Protein AF-A0A5K0XP50-F1 (afdb_monomer_lite)

Radius of gyration: 25.08 Å; chains: 1; bounding box: 47×69×58 Å

Structure (mmCIF, N/CA/C/O backbone):
data_AF-A0A5K0XP50-F1
#
_entry.id   AF-A0A5K0XP50-F1
#
loop_
_atom_site.group_PDB
_atom_site.id
_atom_site.type_symbol
_atom_site.label_atom_id
_atom_site.label_alt_id
_atom_site.label_comp_id
_atom_site.label_asym_id
_atom_site.label_entity_id
_atom_site.label_seq_id
_atom_site.pdbx_PDB_ins_code
_atom_site.Cartn_x
_atom_site.Cartn_y
_atom_site.Cartn_z
_atom_site.occupancy
_atom_site.B_iso_or_equiv
_atom_site.auth_seq_id
_atom_site.auth_comp_id
_atom_site.auth_asym_id
_atom_site.auth_atom_id
_atom_site.pdbx_PDB_model_num
ATOM 1 N N . MET A 1 1 ? -19.538 52.835 23.602 1.00 43.34 1 MET A N 1
ATOM 2 C CA . MET A 1 1 ? -20.311 52.865 22.347 1.00 43.34 1 MET A CA 1
ATOM 3 C C . MET A 1 1 ? -19.388 53.426 21.296 1.00 43.34 1 MET A C 1
ATOM 5 O O . MET A 1 1 ? -19.110 54.610 21.354 1.00 43.34 1 MET A O 1
ATOM 9 N N . GLU A 1 2 ? -18.888 52.574 20.414 1.00 37.28 2 GLU A N 1
ATOM 10 C CA . GLU A 1 2 ? -18.274 52.972 19.147 1.00 37.28 2 GLU A CA 1
ATOM 11 C C . GLU A 1 2 ? -18.708 51.920 18.122 1.00 37.28 2 GLU A C 1
ATOM 13 O O . GLU A 1 2 ? -18.679 50.719 18.403 1.00 37.28 2 GLU A O 1
ATOM 18 N N . GLU A 1 3 ? -19.276 52.409 17.023 1.00 34.56 3 GLU A N 1
ATOM 19 C CA . GLU A 1 3 ? -20.072 51.676 16.041 1.00 34.56 3 GLU A CA 1
ATOM 20 C C . GLU A 1 3 ? -19.240 50.736 15.162 1.00 34.56 3 GLU A C 1
ATOM 22 O O . GLU A 1 3 ? -18.192 51.092 14.627 1.00 34.56 3 GLU A O 1
ATOM 27 N N . LEU A 1 4 ? -19.788 49.539 14.950 1.00 37.94 4 LEU A N 1
ATOM 28 C CA . LEU A 1 4 ? -19.420 48.621 13.878 1.00 37.94 4 LEU A CA 1
ATOM 29 C C . LEU A 1 4 ? -20.000 49.137 12.554 1.00 37.94 4 LEU A C 1
ATOM 31 O O . LEU A 1 4 ? -21.203 49.020 12.323 1.00 37.94 4 LEU A O 1
ATOM 35 N N . VAL A 1 5 ? -19.150 49.639 11.660 1.00 43.06 5 VAL A N 1
ATOM 36 C CA . VAL A 1 5 ? -19.522 49.836 10.252 1.00 43.06 5 VAL A CA 1
ATOM 37 C C . VAL A 1 5 ? -19.173 48.564 9.480 1.00 43.06 5 VAL A C 1
ATOM 39 O O . VAL A 1 5 ? -18.010 48.270 9.210 1.00 43.06 5 VAL A O 1
ATOM 42 N N . HIS A 1 6 ? -20.201 47.784 9.152 1.00 37.97 6 HIS A N 1
ATOM 43 C CA . HIS A 1 6 ? -20.133 46.704 8.173 1.00 37.97 6 HIS A CA 1
ATOM 44 C C . HIS A 1 6 ? -20.309 47.293 6.767 1.00 37.97 6 HIS A C 1
ATOM 46 O O . HIS A 1 6 ? -21.401 47.752 6.436 1.00 37.97 6 HIS A O 1
ATOM 52 N N . GLU A 1 7 ? -19.281 47.223 5.918 1.00 39.75 7 GLU A N 1
ATOM 53 C CA . GLU A 1 7 ? -19.450 47.418 4.473 1.00 39.75 7 GLU A CA 1
ATOM 54 C C . GLU A 1 7 ? -19.497 46.076 3.734 1.00 39.75 7 GLU A C 1
ATOM 56 O O . GLU A 1 7 ? -18.669 45.182 3.922 1.00 39.75 7 GLU A O 1
ATOM 61 N N . ASN A 1 8 ? -20.546 45.952 2.921 1.00 36.22 8 ASN A N 1
ATOM 62 C CA . ASN A 1 8 ? -20.949 44.769 2.177 1.00 36.22 8 ASN A CA 1
ATOM 63 C C . ASN A 1 8 ? -20.102 44.540 0.919 1.00 36.22 8 ASN A C 1
ATOM 65 O O . ASN A 1 8 ? -19.582 45.464 0.298 1.00 36.22 8 ASN A O 1
ATOM 69 N N . GLY A 1 9 ? -20.025 43.267 0.528 1.00 37.97 9 GLY A N 1
ATOM 70 C CA . GLY A 1 9 ? -19.174 42.758 -0.537 1.00 37.97 9 GLY A CA 1
ATOM 71 C C . GLY A 1 9 ? -19.461 43.316 -1.933 1.00 37.97 9 GLY A C 1
ATOM 72 O O . GLY A 1 9 ? -20.581 43.272 -2.439 1.00 37.97 9 GLY A O 1
ATOM 73 N N . SER A 1 10 ? -18.388 43.718 -2.610 1.00 40.59 10 SER A N 1
ATOM 74 C CA . SER A 1 10 ? -18.340 43.888 -4.059 1.00 40.59 10 SER A CA 1
ATOM 75 C C . SER A 1 10 ? -18.028 42.535 -4.717 1.00 40.59 10 SER A C 1
ATOM 77 O O . SER A 1 10 ? -16.881 42.129 -4.913 1.00 40.59 10 SER A O 1
ATOM 79 N N . GLY A 1 11 ? -19.085 41.781 -5.022 1.00 37.94 11 GLY A N 1
ATOM 80 C CA . GLY A 1 11 ? -19.003 40.508 -5.737 1.00 37.94 11 GLY A CA 1
ATOM 81 C C . GLY A 1 11 ? -18.561 40.707 -7.186 1.00 37.94 11 GLY A C 1
ATOM 82 O O . GLY A 1 11 ? -19.371 40.999 -8.060 1.00 37.94 11 GLY A O 1
ATOM 83 N N . ASN A 1 12 ? -17.270 40.524 -7.454 1.00 42.78 12 ASN A N 1
ATOM 84 C CA . ASN A 1 12 ? -16.739 40.458 -8.810 1.00 42.78 12 ASN A CA 1
ATOM 85 C C . ASN A 1 12 ? -17.175 39.117 -9.433 1.00 42.78 12 ASN A C 1
ATOM 87 O O . ASN A 1 12 ? -16.639 38.061 -9.087 1.00 42.78 12 ASN A O 1
ATOM 91 N N . HIS A 1 13 ? -18.195 39.134 -10.297 1.00 50.66 13 HIS A N 1
ATOM 92 C CA . HIS A 1 13 ? -18.684 37.940 -10.988 1.00 50.66 13 HIS A CA 1
ATOM 93 C C . HIS A 1 13 ? -17.558 37.321 -11.829 1.00 50.66 13 HIS A C 1
ATOM 95 O O . HIS A 1 13 ? -17.124 37.863 -12.844 1.00 50.66 13 HIS A O 1
ATOM 101 N N . GLY A 1 14 ? -17.057 36.181 -11.350 1.00 48.34 14 GLY A N 1
ATOM 102 C CA . GLY A 1 14 ? -15.898 35.489 -11.888 1.00 48.34 14 GLY A CA 1
ATOM 103 C C . GLY A 1 14 ? -16.065 35.091 -13.351 1.00 48.34 14 GLY A C 1
ATOM 104 O O . GLY A 1 14 ? -16.954 34.325 -13.718 1.00 48.34 14 GLY A O 1
ATOM 105 N N . VAL A 1 15 ? -15.130 35.558 -14.175 1.00 57.19 15 VAL A N 1
ATOM 106 C CA . VAL A 1 15 ? -14.846 35.009 -15.502 1.00 57.19 15 VAL A CA 1
ATOM 107 C C . VAL A 1 15 ? -14.697 33.482 -15.378 1.00 57.19 15 VAL A C 1
ATOM 109 O O . VAL A 1 15 ? -13.941 33.025 -14.513 1.00 57.19 15 VAL A O 1
ATOM 112 N N . PRO A 1 16 ? -15.358 32.662 -16.218 1.00 52.88 16 PRO A N 1
ATOM 113 C CA . PRO A 1 16 ? -15.215 31.215 -16.146 1.00 52.88 16 PRO A CA 1
ATOM 114 C C . PRO A 1 16 ? -13.751 30.840 -16.394 1.00 52.88 16 PRO A C 1
ATOM 116 O O . PRO A 1 16 ? -13.196 31.044 -17.479 1.00 52.88 16 PRO A O 1
ATOM 119 N N . ARG A 1 17 ? -13.101 30.311 -15.354 1.00 60.81 17 ARG A N 1
ATOM 120 C CA . ARG A 1 17 ? -11.698 29.892 -15.382 1.00 60.81 17 ARG A CA 1
ATOM 121 C C . ARG A 1 17 ? -11.525 28.838 -16.477 1.00 60.81 17 ARG A C 1
ATOM 123 O O . ARG A 1 17 ? -12.007 27.713 -16.346 1.00 60.81 17 ARG A O 1
ATOM 130 N N . LYS A 1 18 ? -10.838 29.199 -17.569 1.00 61.09 18 LYS A N 1
ATOM 131 C CA . LYS A 1 18 ? -10.492 28.270 -18.658 1.00 61.09 18 LYS A CA 1
ATOM 132 C C . LYS A 1 18 ? -9.822 27.034 -18.053 1.00 61.09 18 LYS A C 1
ATOM 134 O O . LYS A 1 18 ? -8.836 27.165 -17.325 1.00 61.09 18 LYS A O 1
ATOM 139 N N . LYS A 1 19 ? -10.357 25.844 -18.356 1.00 60.81 19 LYS A N 1
ATOM 140 C CA . LYS A 1 19 ? -9.779 24.571 -17.903 1.00 60.81 19 LYS A CA 1
ATOM 141 C C . LYS A 1 19 ? -8.290 24.540 -18.287 1.00 60.81 19 LYS A C 1
ATOM 143 O O . LYS A 1 19 ? -7.974 24.826 -19.448 1.00 60.81 19 LYS A O 1
ATOM 148 N N . PRO A 1 20 ? -7.374 24.237 -17.350 1.00 61.50 20 PRO A N 1
ATOM 149 C CA . PRO A 1 20 ? -5.952 24.217 -17.652 1.00 61.50 20 PRO A CA 1
ATOM 150 C C . PRO A 1 20 ? -5.673 23.214 -18.775 1.00 61.50 20 PRO A C 1
ATOM 152 O O . PRO A 1 20 ? -6.067 22.051 -18.701 1.00 61.50 20 PRO A O 1
ATOM 155 N N . LYS A 1 21 ? -5.011 23.674 -19.843 1.00 61.19 21 LYS A N 1
ATOM 156 C CA . LYS A 1 21 ? -4.615 22.809 -20.959 1.00 61.19 21 LYS A CA 1
ATOM 157 C C . LYS A 1 21 ? -3.569 21.814 -20.454 1.00 61.19 21 LYS A C 1
ATOM 159 O O . LYS A 1 21 ? -2.521 22.224 -19.956 1.00 61.19 21 LYS A O 1
ATOM 164 N N . LEU A 1 22 ? -3.836 20.515 -20.594 1.00 59.88 22 LEU A N 1
ATOM 165 C CA . LEU A 1 22 ? -2.857 19.478 -20.271 1.00 59.88 22 LEU A CA 1
ATOM 166 C C . LEU A 1 22 ? -1.590 19.677 -21.118 1.00 59.88 22 LEU A C 1
ATOM 168 O O . LEU A 1 22 ? -1.644 19.750 -22.347 1.00 59.88 22 LEU A O 1
ATOM 172 N N . SER A 1 23 ? -0.436 19.752 -20.453 1.00 65.94 23 SER A N 1
ATOM 173 C CA . SER A 1 23 ? 0.871 19.822 -21.109 1.00 65.94 23 SER A CA 1
ATOM 174 C C . SER A 1 23 ? 1.107 18.581 -21.977 1.00 65.94 23 SER A C 1
ATOM 176 O O . SER A 1 23 ? 1.073 17.452 -21.481 1.00 65.94 23 SER A O 1
ATOM 178 N N . LYS A 1 24 ? 1.420 18.785 -23.266 1.00 65.94 24 LYS A N 1
ATOM 179 C CA . LYS A 1 24 ? 1.699 17.709 -24.239 1.00 65.94 24 LYS A CA 1
ATOM 180 C C . LYS A 1 24 ? 2.807 16.748 -23.773 1.00 65.94 24 LYS A C 1
ATOM 182 O O . LYS A 1 24 ? 2.751 15.562 -24.084 1.00 65.94 24 LYS A O 1
ATOM 187 N N . LYS A 1 25 ? 3.786 17.235 -22.997 1.00 65.88 25 LYS A N 1
ATOM 188 C CA . LYS A 1 25 ? 4.918 16.437 -22.489 1.00 65.88 25 LYS A CA 1
ATOM 189 C C . LYS A 1 25 ? 4.480 15.402 -21.444 1.00 65.88 25 LYS A C 1
ATOM 191 O O . LYS A 1 25 ? 4.924 14.261 -21.510 1.00 65.88 25 LYS A O 1
ATOM 196 N N . LYS A 1 26 ? 3.566 15.768 -20.533 1.00 66.19 26 LYS A N 1
ATOM 197 C CA . LYS A 1 26 ? 3.041 14.856 -19.496 1.00 66.19 26 LYS A CA 1
ATOM 198 C C . LYS A 1 26 ? 2.286 13.671 -20.109 1.00 66.19 26 LYS A C 1
ATOM 200 O O . LYS A 1 26 ? 2.439 12.544 -19.656 1.00 66.19 26 LYS A O 1
ATOM 205 N N . ASN A 1 27 ? 1.566 13.908 -21.206 1.00 77.06 27 ASN A N 1
ATOM 206 C CA . ASN A 1 27 ? 0.828 12.858 -21.909 1.00 77.06 27 ASN A CA 1
ATOM 207 C C . ASN A 1 27 ? 1.732 11.796 -22.551 1.00 77.06 27 ASN A C 1
ATOM 209 O O . ASN A 1 27 ? 1.307 10.651 -22.680 1.00 77.06 27 ASN A O 1
ATOM 213 N N . LYS A 1 28 ? 2.967 12.140 -22.949 1.00 88.81 28 LYS A N 1
ATOM 214 C CA . LYS A 1 28 ? 3.894 11.170 -23.553 1.00 88.81 28 LYS A CA 1
ATOM 215 C C . LYS A 1 28 ? 4.396 10.153 -22.525 1.00 88.81 28 LYS A C 1
ATOM 217 O O . LYS A 1 28 ? 4.363 8.965 -22.814 1.00 88.81 28 LYS A O 1
ATOM 222 N N . ILE A 1 29 ? 4.796 10.617 -21.338 1.00 91.12 29 ILE A N 1
ATOM 223 C CA . ILE A 1 29 ? 5.314 9.754 -20.263 1.00 91.12 29 ILE A CA 1
ATOM 224 C C . ILE A 1 29 ? 4.234 8.770 -19.808 1.00 91.12 29 ILE A C 1
ATOM 226 O O . ILE A 1 29 ? 4.473 7.571 -19.786 1.00 91.12 29 ILE A O 1
ATOM 230 N N . VAL A 1 30 ? 3.017 9.257 -19.542 1.00 91.00 30 VAL A N 1
ATOM 231 C CA . VAL A 1 30 ? 1.899 8.389 -19.140 1.00 91.00 30 VAL A CA 1
ATOM 232 C C . VAL A 1 30 ? 1.619 7.330 -20.211 1.00 91.00 30 VAL A C 1
ATOM 234 O O . VAL A 1 30 ? 1.514 6.152 -19.898 1.00 91.00 30 VAL A O 1
ATOM 237 N N . ARG A 1 31 ? 1.569 7.707 -21.496 1.00 90.62 31 ARG A N 1
ATOM 238 C CA . ARG A 1 31 ? 1.361 6.727 -22.576 1.00 90.62 31 ARG A CA 1
ATOM 239 C C . ARG A 1 31 ? 2.460 5.667 -22.642 1.00 90.62 31 ARG A C 1
ATOM 241 O O . ARG A 1 31 ? 2.147 4.525 -22.939 1.00 90.62 31 ARG A O 1
ATOM 248 N N . GLN A 1 32 ? 3.713 6.036 -22.379 1.00 94.75 32 GLN A N 1
ATOM 249 C CA . GLN A 1 32 ? 4.832 5.091 -22.354 1.00 94.75 32 GLN A CA 1
ATOM 250 C C . GLN A 1 32 ? 4.730 4.129 -21.166 1.00 94.75 32 GLN A C 1
ATOM 252 O O . GLN A 1 32 ? 4.808 2.920 -21.363 1.00 94.75 32 GLN A O 1
ATOM 257 N N . GLU A 1 33 ? 4.470 4.643 -19.962 1.00 96.31 33 GLU A N 1
ATOM 258 C CA . GLU A 1 33 ? 4.325 3.821 -18.753 1.00 96.31 33 GLU A CA 1
ATOM 259 C C . GLU A 1 33 ? 3.170 2.812 -18.851 1.00 96.31 33 GLU A C 1
ATOM 261 O O . GLU A 1 33 ? 3.251 1.722 -18.292 1.00 96.31 33 GLU A O 1
ATOM 266 N N . PHE A 1 34 ? 2.113 3.135 -19.595 1.00 95.31 34 PHE A N 1
ATOM 267 C CA . PHE A 1 34 ? 0.940 2.274 -19.768 1.00 95.31 34 PHE A CA 1
ATOM 268 C C . PHE A 1 34 ? 0.846 1.627 -21.162 1.00 95.31 34 PHE A C 1
ATOM 270 O O . PHE A 1 34 ? -0.205 1.104 -21.526 1.00 95.31 34 PHE A O 1
ATOM 277 N N . ALA A 1 35 ? 1.936 1.616 -21.941 1.00 95.19 35 ALA A N 1
ATOM 278 C CA . ALA A 1 35 ? 1.962 1.049 -23.297 1.00 95.19 35 ALA A CA 1
ATOM 27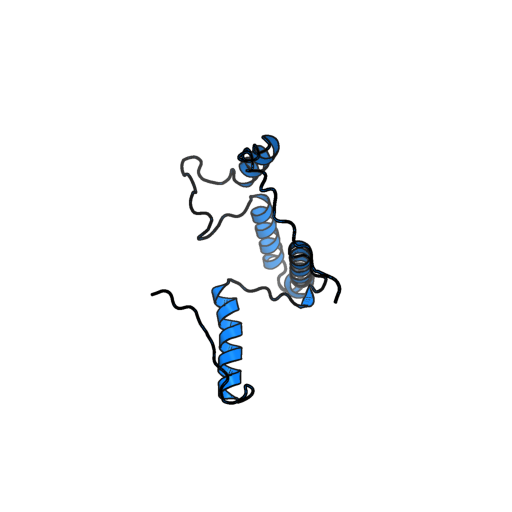9 C C . ALA A 1 35 ? 1.767 -0.479 -23.344 1.00 95.19 35 ALA A C 1
ATOM 281 O O . ALA A 1 35 ? 1.523 -1.035 -24.407 1.00 95.19 35 ALA A O 1
ATOM 282 N N . HIS A 1 36 ? 1.882 -1.154 -22.199 1.00 94.56 36 HIS A N 1
ATOM 283 C CA . HIS A 1 36 ? 1.671 -2.595 -22.053 1.00 94.56 36 HIS A CA 1
ATOM 284 C C . HIS A 1 36 ? 0.183 -2.992 -21.994 1.00 94.56 36 HIS A C 1
ATOM 286 O O . HIS A 1 36 ? -0.131 -4.177 -21.898 1.00 94.56 36 HIS A O 1
ATOM 292 N N . HIS A 1 37 ? -0.737 -2.025 -22.001 1.00 94.38 37 HIS A N 1
ATOM 293 C CA . HIS A 1 37 ? -2.165 -2.295 -22.135 1.00 94.38 37 HIS A CA 1
ATOM 294 C C . HIS A 1 37 ? -2.539 -2.669 -23.574 1.00 94.38 37 HIS A C 1
ATOM 296 O O . HIS A 1 37 ? -1.885 -2.248 -24.524 1.00 94.38 37 HIS A O 1
ATOM 302 N N . ASP A 1 38 ? -3.643 -3.404 -23.724 1.00 94.69 38 ASP A N 1
ATOM 303 C CA . ASP A 1 38 ? -4.234 -3.692 -25.030 1.00 94.69 38 ASP A CA 1
ATOM 304 C C . ASP A 1 38 ? -4.655 -2.380 -25.730 1.00 94.69 38 ASP A C 1
ATOM 306 O O . ASP A 1 38 ? -5.508 -1.658 -25.198 1.00 94.69 38 ASP A O 1
ATOM 310 N N . PRO A 1 39 ? -4.085 -2.049 -26.908 1.00 93.12 39 PRO A N 1
ATOM 311 C CA . PRO A 1 39 ? -4.411 -0.817 -27.623 1.00 93.12 39 PRO A CA 1
ATOM 312 C C . PRO A 1 39 ? -5.851 -0.783 -28.153 1.00 93.12 39 PRO A C 1
ATOM 314 O O . PRO A 1 39 ? -6.344 0.300 -28.470 1.00 93.12 39 PRO A O 1
ATOM 317 N N . ASN A 1 40 ? -6.537 -1.927 -28.233 1.00 96.19 40 ASN A N 1
ATOM 318 C CA . ASN A 1 40 ? -7.918 -2.020 -28.705 1.00 96.19 40 ASN A CA 1
ATOM 319 C C . ASN A 1 40 ? -8.954 -1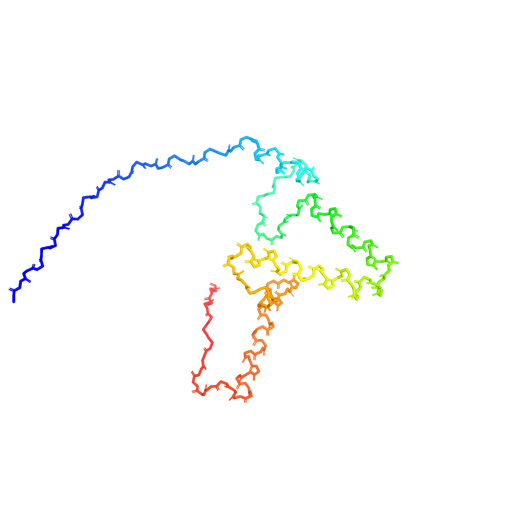.790 -27.593 1.00 96.19 40 ASN A C 1
ATOM 321 O O . ASN A 1 40 ? -10.148 -1.711 -27.880 1.00 96.19 40 ASN A O 1
ATOM 325 N N . PHE A 1 41 ? -8.529 -1.665 -26.329 1.00 93.38 41 PHE A N 1
ATOM 326 C CA . PHE A 1 41 ? -9.436 -1.518 -25.193 1.00 93.38 41 PHE A CA 1
ATOM 327 C C . PHE A 1 41 ? -9.257 -0.181 -24.464 1.00 93.38 41 PHE A C 1
ATOM 329 O O . PHE A 1 41 ? -8.200 0.135 -23.916 1.00 93.38 41 PHE A O 1
ATOM 336 N N . THR A 1 42 ? -10.336 0.604 -24.375 1.00 92.12 42 THR A N 1
ATOM 337 C CA . THR A 1 42 ? -10.327 1.867 -23.621 1.00 92.12 42 THR A CA 1
ATOM 338 C C . THR A 1 42 ? -10.675 1.623 -22.151 1.00 92.12 42 THR A C 1
ATOM 340 O O . THR A 1 42 ? -11.816 1.324 -21.804 1.00 92.12 42 THR A O 1
ATOM 343 N N . ARG A 1 43 ? -9.703 1.801 -21.250 1.00 89.00 43 ARG A N 1
ATOM 344 C CA . ARG A 1 43 ? -9.887 1.617 -19.799 1.00 89.00 43 ARG A CA 1
ATOM 345 C C . ARG A 1 43 ? -10.443 2.888 -19.146 1.00 89.00 43 ARG A C 1
ATOM 347 O O . ARG A 1 43 ? -9.684 3.760 -18.736 1.00 89.00 43 ARG A O 1
ATOM 354 N N . LEU A 1 44 ? -11.770 2.988 -19.047 1.00 93.94 44 LEU A N 1
ATOM 355 C CA . LEU A 1 44 ? -12.451 4.140 -18.428 1.00 93.94 44 LEU A CA 1
ATOM 356 C C . LEU A 1 44 ? -12.622 4.015 -16.903 1.00 93.94 44 LEU A C 1
ATOM 358 O O . LEU A 1 44 ? -12.697 5.026 -16.212 1.00 93.94 44 LEU A O 1
ATOM 362 N N . ASN A 1 45 ? -12.653 2.791 -16.367 1.00 93.31 45 ASN A N 1
ATOM 363 C CA . ASN A 1 45 ? -12.873 2.528 -14.942 1.00 93.31 45 ASN A CA 1
ATOM 364 C C . ASN A 1 45 ? -11.559 2.193 -14.214 1.00 93.31 45 ASN A C 1
ATOM 366 O O . ASN A 1 45 ? -11.306 1.041 -13.862 1.00 93.31 45 ASN A O 1
ATOM 370 N N . ASN A 1 46 ? -10.708 3.198 -13.990 1.00 90.50 46 ASN A N 1
ATOM 371 C CA . ASN A 1 46 ? -9.487 3.009 -13.193 1.00 90.50 46 ASN A CA 1
ATOM 372 C C . ASN A 1 46 ? -9.760 2.999 -11.676 1.00 90.50 46 ASN A C 1
ATOM 374 O O . ASN A 1 46 ? -8.890 2.614 -10.905 1.00 90.50 46 ASN A O 1
ATOM 378 N N . SER A 1 47 ? -10.956 3.411 -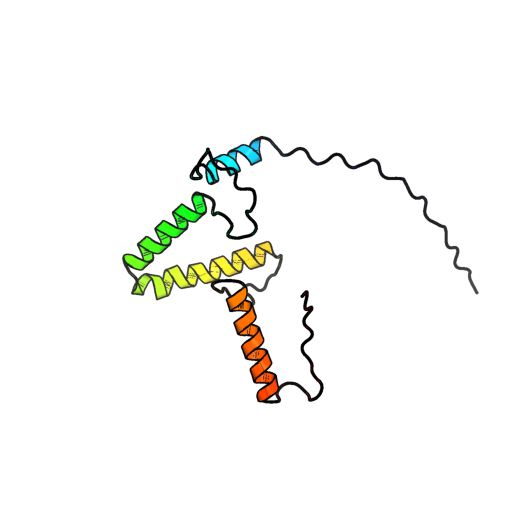11.242 1.00 91.88 47 SER A N 1
ATOM 379 C CA . SER A 1 47 ? -11.338 3.485 -9.825 1.00 91.88 47 SER A CA 1
ATOM 380 C C . SER A 1 47 ? -11.640 2.131 -9.184 1.00 91.88 47 SER A C 1
ATOM 382 O O . SER A 1 47 ? -11.675 2.055 -7.964 1.00 91.88 47 SER A O 1
ATOM 384 N N . SER A 1 48 ? -11.873 1.078 -9.975 1.00 93.75 48 SER A N 1
ATOM 385 C CA . SER A 1 48 ? -12.183 -0.255 -9.446 1.00 93.75 48 SER A CA 1
ATOM 386 C C . SER A 1 48 ? -10.924 -1.005 -8.990 1.00 93.75 48 SER A C 1
ATOM 388 O O . SER A 1 48 ? -10.692 -1.127 -7.794 1.00 93.75 48 SER A O 1
ATOM 390 N N . PHE A 1 49 ? -10.090 -1.469 -9.926 1.00 93.50 49 PHE A N 1
ATOM 391 C CA . PHE A 1 49 ? -8.870 -2.234 -9.612 1.00 93.50 49 PHE A CA 1
ATOM 392 C C . PHE A 1 49 ? -7.570 -1.472 -9.897 1.00 93.50 49 PHE A C 1
ATOM 394 O O . PHE A 1 49 ? -6.494 -1.905 -9.495 1.00 93.50 49 PHE A O 1
ATOM 401 N N . GLY A 1 50 ? -7.654 -0.344 -10.604 1.00 92.94 50 GLY A N 1
ATOM 402 C CA . GLY A 1 50 ? -6.481 0.396 -11.053 1.00 92.94 50 GLY A CA 1
ATOM 403 C C . GLY A 1 50 ? -5.644 -0.326 -12.117 1.00 92.94 50 GLY A C 1
ATOM 404 O O . GLY A 1 50 ? -5.991 -1.387 -12.643 1.00 92.94 50 GLY A O 1
ATOM 405 N N . CYS A 1 51 ? -4.513 0.289 -12.454 1.00 92.94 51 CYS A N 1
ATOM 406 C CA . CYS A 1 51 ? -3.438 -0.303 -13.242 1.00 92.94 51 CYS A CA 1
ATOM 407 C C . CYS A 1 51 ? -2.096 0.292 -12.802 1.00 92.94 51 CYS A C 1
ATOM 409 O O . CYS A 1 51 ? -2.020 1.467 -12.434 1.00 92.94 51 CYS A O 1
ATOM 411 N N . CYS A 1 52 ? -1.040 -0.519 -12.831 1.00 95.38 52 CYS A N 1
ATOM 412 C CA . CYS A 1 52 ? 0.296 -0.083 -12.439 1.00 95.38 52 CYS A CA 1
ATOM 413 C C . CYS A 1 52 ? 1.097 0.381 -13.665 1.00 95.38 52 CYS A C 1
ATOM 415 O O . CYS A 1 52 ? 1.039 -0.274 -14.705 1.00 95.38 52 CYS A O 1
ATOM 417 N N . PRO A 1 53 ? 1.866 1.477 -13.561 1.00 97.19 53 PRO A N 1
ATOM 418 C CA . PRO A 1 53 ? 2.794 1.873 -14.615 1.00 97.19 53 PRO A CA 1
ATOM 419 C C . PRO A 1 53 ? 3.908 0.821 -14.785 1.00 97.19 53 PRO A C 1
ATOM 421 O O . PRO A 1 53 ? 4.237 0.088 -13.848 1.00 97.19 53 PRO A O 1
ATOM 424 N N . ALA A 1 54 ? 4.496 0.741 -15.980 1.00 98.06 54 ALA A N 1
ATOM 425 C CA . ALA A 1 54 ? 5.500 -0.262 -16.342 1.00 98.06 54 ALA A CA 1
ATOM 426 C C . ALA A 1 54 ? 6.720 -0.257 -15.408 1.00 98.06 54 ALA A C 1
ATOM 428 O O . ALA A 1 54 ? 7.234 -1.324 -15.075 1.00 98.06 54 ALA A O 1
ATOM 429 N N . THR A 1 55 ? 7.149 0.919 -14.952 1.00 98.00 55 THR A N 1
ATOM 430 C CA . THR A 1 55 ? 8.231 1.070 -13.964 1.00 98.00 55 THR A CA 1
ATOM 431 C C . THR A 1 55 ? 7.930 0.358 -12.645 1.00 98.00 55 THR A C 1
ATOM 433 O O . THR A 1 55 ? 8.748 -0.426 -12.172 1.00 98.00 55 THR A O 1
ATOM 436 N N . VAL A 1 56 ? 6.724 0.524 -12.099 1.00 97.62 56 VAL A N 1
ATOM 437 C CA . VAL A 1 56 ? 6.296 -0.164 -10.867 1.00 97.62 56 VAL A CA 1
ATOM 438 C C . VAL A 1 56 ? 6.196 -1.678 -11.077 1.00 97.62 56 VAL A C 1
ATOM 440 O O . VAL A 1 56 ? 6.571 -2.452 -10.199 1.00 97.62 56 VAL A O 1
ATOM 443 N N . LEU A 1 57 ? 5.736 -2.127 -12.251 1.00 98.12 57 LEU A N 1
ATOM 444 C CA . LEU A 1 57 ? 5.712 -3.556 -12.588 1.00 98.12 57 LEU A CA 1
ATOM 445 C C . LEU A 1 57 ? 7.123 -4.157 -12.677 1.00 98.12 57 LEU A C 1
ATOM 447 O O . LEU A 1 57 ? 7.323 -5.311 -12.292 1.00 98.12 57 LEU A O 1
ATOM 451 N N . ALA A 1 58 ? 8.095 -3.402 -13.191 1.00 98.31 58 ALA A N 1
ATOM 452 C CA . ALA A 1 58 ? 9.489 -3.828 -13.251 1.00 98.31 58 ALA A CA 1
ATOM 453 C C . ALA A 1 58 ? 10.088 -3.976 -11.844 1.00 98.31 58 ALA A C 1
ATOM 455 O O . ALA A 1 58 ? 10.683 -5.015 -11.547 1.00 98.31 58 ALA A O 1
ATOM 456 N N . ASP A 1 59 ? 9.847 -3.004 -10.961 1.00 97.88 59 ASP A N 1
ATOM 457 C CA . ASP A 1 59 ? 10.279 -3.075 -9.563 1.00 97.88 59 ASP A CA 1
ATOM 458 C C . ASP A 1 59 ? 9.634 -4.262 -8.837 1.00 97.88 59 ASP A C 1
ATOM 460 O O . ASP A 1 59 ? 10.335 -5.030 -8.180 1.00 97.88 59 ASP A O 1
ATOM 464 N N . LEU A 1 60 ? 8.330 -4.501 -9.018 1.00 97.56 60 LEU A N 1
ATOM 465 C CA . LEU A 1 60 ? 7.651 -5.660 -8.428 1.00 97.56 60 LEU A CA 1
ATOM 466 C C . LEU A 1 60 ? 8.322 -6.986 -8.825 1.00 97.56 60 LEU A C 1
ATOM 468 O O . LEU A 1 60 ? 8.555 -7.849 -7.978 1.00 97.56 60 LEU A O 1
ATOM 472 N N . ARG A 1 61 ? 8.667 -7.149 -10.108 1.00 98.31 61 ARG A N 1
ATOM 473 C CA . ARG A 1 61 ? 9.357 -8.353 -10.605 1.00 98.31 61 ARG A CA 1
ATOM 474 C C . ARG A 1 61 ? 10.732 -8.519 -9.968 1.00 98.31 61 ARG A C 1
ATOM 476 O O . ARG A 1 61 ? 11.094 -9.637 -9.605 1.00 98.31 61 ARG A O 1
ATOM 483 N N . LEU A 1 62 ? 11.476 -7.425 -9.805 1.00 97.94 62 LEU A N 1
ATOM 484 C CA . LEU A 1 62 ? 12.774 -7.443 -9.135 1.00 97.94 62 LEU A CA 1
ATOM 485 C C . LEU A 1 62 ? 12.637 -7.871 -7.669 1.00 97.94 62 LEU A C 1
ATOM 487 O O . LEU A 1 62 ? 13.384 -8.735 -7.214 1.00 97.94 62 LEU A O 1
ATOM 491 N N . TRP A 1 63 ? 11.662 -7.314 -6.950 1.00 97.69 63 TRP A N 1
ATOM 492 C CA . TRP A 1 63 ? 11.384 -7.661 -5.555 1.00 97.69 63 TRP A CA 1
ATOM 493 C C . TRP A 1 63 ? 11.006 -9.136 -5.395 1.00 97.69 63 TRP A C 1
ATOM 495 O O . TRP A 1 63 ? 11.564 -9.826 -4.541 1.00 97.69 63 TRP A O 1
ATOM 505 N N . HIS A 1 64 ? 10.129 -9.651 -6.260 1.00 97.88 64 HIS A N 1
ATOM 506 C CA . HIS A 1 64 ? 9.788 -11.075 -6.278 1.00 97.88 64 HIS A CA 1
ATOM 507 C C . HIS A 1 64 ? 11.005 -11.958 -6.553 1.00 97.88 64 HIS A C 1
ATOM 509 O O . HIS A 1 64 ? 11.223 -12.935 -5.840 1.00 97.88 64 HIS A O 1
ATOM 515 N N . TYR A 1 65 ? 11.822 -11.610 -7.547 1.00 98.25 65 TYR A N 1
ATOM 516 C CA . TYR A 1 65 ? 13.032 -12.366 -7.853 1.00 98.25 65 TYR A CA 1
ATOM 517 C C . TYR A 1 65 ? 14.002 -12.402 -6.664 1.00 98.25 65 TYR A C 1
ATOM 519 O O . TYR A 1 65 ? 14.517 -13.467 -6.325 1.00 98.25 65 TYR A O 1
ATOM 527 N N . GLN A 1 66 ? 14.229 -11.266 -5.998 1.00 97.19 66 GLN A N 1
ATOM 528 C CA . GLN A 1 66 ? 15.101 -11.187 -4.822 1.00 97.19 66 GLN A CA 1
ATOM 529 C C . GLN A 1 66 ? 14.600 -12.065 -3.673 1.00 97.19 66 GLN A C 1
ATOM 531 O O . GLN A 1 66 ? 15.395 -12.799 -3.079 1.00 97.19 66 GLN A O 1
ATOM 536 N N . PHE A 1 67 ? 13.296 -12.020 -3.389 1.00 97.81 67 PHE A N 1
ATOM 537 C CA . PHE A 1 67 ? 12.680 -12.863 -2.368 1.00 97.81 67 PHE A CA 1
ATOM 538 C C . PHE A 1 67 ? 12.851 -14.350 -2.688 1.00 97.81 67 PHE A C 1
ATOM 540 O O . PHE A 1 67 ? 13.351 -15.099 -1.853 1.00 97.81 67 PHE A O 1
ATOM 547 N N . LEU A 1 68 ? 12.503 -14.770 -3.906 1.00 97.94 68 LEU A N 1
ATOM 548 C CA . LEU A 1 68 ? 12.577 -16.176 -4.311 1.00 97.94 68 LEU A CA 1
ATOM 549 C C . LEU A 1 68 ? 14.018 -16.695 -4.396 1.00 97.94 68 LEU A C 1
ATOM 551 O O . LEU A 1 68 ? 14.258 -17.874 -4.154 1.00 97.94 68 LEU A O 1
ATOM 555 N N . SER A 1 69 ? 14.979 -15.824 -4.709 1.00 98.06 69 SER A N 1
ATOM 556 C CA . SER A 1 69 ? 16.391 -16.204 -4.801 1.00 98.06 69 SER A CA 1
ATOM 557 C C . SER A 1 69 ? 17.021 -16.460 -3.431 1.00 98.06 69 SER A C 1
ATOM 559 O O . SER A 1 69 ? 17.862 -17.347 -3.311 1.00 98.06 69 SER A O 1
ATOM 561 N N . GLN A 1 70 ? 16.684 -15.655 -2.414 1.00 97.62 70 GLN A N 1
ATOM 562 C CA . GLN A 1 70 ? 17.308 -15.689 -1.081 1.00 97.62 70 GLN A CA 1
ATOM 563 C C . GLN A 1 70 ? 16.318 -15.242 0.021 1.00 97.62 70 GLN A C 1
ATOM 565 O O . GLN A 1 70 ? 16.487 -14.163 0.603 1.00 97.62 70 GLN A O 1
ATOM 570 N N . PRO A 1 71 ? 15.291 -16.048 0.353 1.00 97.38 71 PRO A N 1
ATOM 571 C CA . PRO A 1 71 ? 14.142 -15.602 1.149 1.00 97.38 71 PRO A CA 1
ATOM 572 C C . PRO A 1 71 ? 14.511 -15.146 2.564 1.00 97.38 71 PRO A C 1
ATOM 574 O O . PRO A 1 71 ? 14.057 -14.092 3.005 1.00 97.38 71 PRO A O 1
ATOM 577 N N . ASN A 1 72 ? 15.397 -15.876 3.251 1.00 97.75 72 ASN A N 1
ATOM 578 C CA . ASN A 1 72 ? 15.825 -15.523 4.609 1.00 97.75 72 ASN A CA 1
ATOM 579 C C . ASN A 1 72 ? 16.549 -14.169 4.637 1.00 97.75 72 ASN A C 1
ATOM 581 O O . ASN A 1 72 ? 16.196 -13.281 5.411 1.00 97.75 72 ASN A O 1
ATOM 585 N N . ARG A 1 73 ? 17.533 -13.974 3.749 1.00 97.31 73 ARG A N 1
ATOM 586 C CA . ARG A 1 73 ? 18.256 -12.698 3.642 1.00 97.31 73 ARG A CA 1
ATOM 587 C C . ARG A 1 73 ? 17.305 -11.559 3.289 1.00 97.31 73 ARG A C 1
ATOM 589 O O . ARG A 1 73 ? 17.425 -10.478 3.855 1.00 97.31 73 ARG A O 1
ATOM 596 N N . PHE A 1 74 ? 16.385 -11.798 2.357 1.00 97.94 74 PHE A N 1
ATOM 597 C CA . PHE A 1 74 ? 15.414 -10.806 1.917 1.00 97.94 74 PHE A CA 1
ATOM 598 C C . PHE A 1 74 ? 14.512 -10.341 3.067 1.00 97.94 74 PHE A C 1
ATOM 600 O O . PHE A 1 74 ? 14.372 -9.137 3.285 1.00 97.94 74 PHE A O 1
ATOM 607 N N . TYR A 1 75 ? 13.955 -11.282 3.833 1.00 95.88 75 TYR A N 1
ATOM 608 C CA . TYR A 1 75 ? 13.012 -10.990 4.912 1.00 95.88 75 TYR A CA 1
ATOM 609 C C . TYR A 1 75 ? 13.636 -10.162 6.046 1.00 95.88 75 TYR A C 1
ATOM 611 O O . TYR A 1 75 ? 12.996 -9.253 6.577 1.00 95.88 75 TYR A O 1
ATOM 619 N N . HIS A 1 76 ? 14.897 -10.440 6.390 1.00 94.44 76 HIS A N 1
ATOM 620 C CA . HIS A 1 76 ? 15.596 -9.770 7.492 1.00 94.44 76 HIS A CA 1
ATOM 621 C C . HIS A 1 76 ? 16.304 -8.462 7.108 1.00 94.44 76 HIS A C 1
ATOM 623 O O . HIS A 1 76 ? 16.770 -7.758 7.999 1.00 94.44 76 HIS A O 1
ATOM 629 N N . GLY A 1 77 ? 16.390 -8.118 5.820 1.00 95.94 77 GLY A N 1
ATOM 630 C CA . GLY A 1 77 ? 17.051 -6.890 5.364 1.00 95.94 77 GLY A CA 1
ATOM 631 C C . GLY A 1 77 ? 16.214 -6.127 4.338 1.00 95.94 77 GLY A C 1
ATOM 632 O O . GLY A 1 77 ? 15.433 -5.259 4.734 1.00 95.94 77 GLY A O 1
ATOM 633 N N . PRO A 1 78 ? 16.330 -6.454 3.033 1.00 97.00 78 PRO A N 1
ATOM 634 C CA . PRO A 1 78 ? 15.646 -5.746 1.951 1.00 97.00 78 PRO A CA 1
ATOM 635 C C . PRO A 1 78 ? 14.160 -5.471 2.199 1.00 97.00 78 PRO A C 1
ATOM 637 O O . PRO A 1 78 ? 13.699 -4.361 1.936 1.00 97.00 78 PRO A O 1
ATOM 640 N N . PHE A 1 79 ? 13.417 -6.442 2.738 1.00 96.69 79 PHE A N 1
ATOM 641 C CA . PHE A 1 79 ? 11.996 -6.278 3.028 1.00 96.69 79 PHE A CA 1
ATOM 642 C C . PHE A 1 79 ? 11.730 -5.197 4.086 1.00 96.69 79 PHE A C 1
ATOM 644 O O . PHE A 1 79 ? 10.934 -4.292 3.840 1.00 96.69 79 PHE A O 1
ATOM 651 N N . GLN A 1 80 ? 12.433 -5.238 5.224 1.00 96.06 80 GLN A N 1
ATOM 652 C CA . GLN A 1 80 ? 12.274 -4.259 6.310 1.00 96.06 80 GLN A CA 1
ATOM 653 C C . GLN A 1 80 ? 12.605 -2.838 5.838 1.00 96.06 80 GLN A C 1
ATOM 655 O O . GLN A 1 80 ? 11.845 -1.897 6.086 1.00 96.06 80 GLN A O 1
ATOM 660 N N . ASP A 1 81 ? 13.696 -2.690 5.083 1.00 96.94 81 ASP A N 1
ATOM 661 C CA . ASP A 1 81 ? 14.083 -1.410 4.487 1.00 96.94 81 ASP A CA 1
ATOM 662 C C . ASP A 1 81 ? 13.070 -0.912 3.453 1.00 96.94 81 ASP A C 1
ATOM 664 O O . ASP A 1 81 ? 12.831 0.292 3.349 1.00 96.94 81 ASP A O 1
ATOM 668 N N . GLY A 1 82 ? 12.459 -1.821 2.690 1.00 97.00 82 GLY A N 1
ATOM 669 C CA . GLY A 1 82 ? 11.348 -1.514 1.791 1.00 97.00 82 GLY A CA 1
ATOM 670 C C . GLY A 1 82 ? 10.168 -0.909 2.519 1.00 97.00 82 GLY A C 1
ATOM 671 O O . GLY A 1 82 ? 9.761 0.203 2.199 1.00 97.00 82 GLY A O 1
ATOM 672 N N . ILE A 1 83 ? 9.662 -1.617 3.530 1.00 97.00 83 ILE A N 1
ATOM 673 C CA . ILE A 1 83 ? 8.511 -1.182 4.328 1.00 97.00 83 ILE A CA 1
ATOM 674 C C . ILE A 1 83 ? 8.774 0.187 4.959 1.00 97.00 83 ILE A C 1
ATOM 676 O O . ILE A 1 83 ? 7.919 1.073 4.887 1.00 97.00 83 ILE A O 1
ATOM 680 N N . ARG A 1 84 ? 9.968 0.397 5.525 1.00 97.31 84 ARG A N 1
ATOM 681 C CA . ARG A 1 84 ? 10.362 1.687 6.102 1.00 97.31 84 ARG A CA 1
ATOM 682 C C . ARG A 1 84 ? 10.355 2.806 5.056 1.00 97.31 84 ARG A C 1
ATOM 684 O O . ARG A 1 84 ? 9.682 3.814 5.264 1.00 97.31 84 ARG A O 1
ATOM 691 N N . ARG A 1 85 ? 11.022 2.615 3.912 1.00 97.50 85 ARG A N 1
ATOM 692 C CA . ARG A 1 85 ? 11.053 3.617 2.828 1.00 97.50 85 ARG A CA 1
ATOM 693 C C . ARG A 1 85 ? 9.670 3.892 2.242 1.00 97.50 85 ARG A C 1
ATOM 695 O O . ARG A 1 85 ? 9.369 5.033 1.906 1.00 97.50 85 ARG A O 1
ATOM 702 N N . SER A 1 86 ? 8.808 2.880 2.143 1.00 97.62 86 SER A N 1
ATOM 703 C CA . SER A 1 86 ? 7.417 3.059 1.715 1.00 97.62 86 SER A CA 1
ATOM 704 C C . SER A 1 86 ? 6.649 3.969 2.674 1.00 97.62 86 SER A C 1
ATOM 706 O O . SER A 1 86 ? 5.956 4.877 2.218 1.00 97.62 86 SER A O 1
ATOM 708 N N . ARG A 1 87 ? 6.804 3.788 3.992 1.00 97.94 87 ARG A N 1
ATOM 709 C CA . ARG A 1 87 ? 6.184 4.671 4.996 1.00 97.94 87 ARG A CA 1
ATOM 710 C C . ARG A 1 87 ? 6.723 6.098 4.927 1.00 97.94 87 ARG A C 1
ATOM 712 O O . ARG A 1 87 ? 5.933 7.033 4.972 1.00 97.94 87 ARG A O 1
ATOM 719 N N . GLU A 1 88 ? 8.034 6.272 4.766 1.00 97.81 88 GLU A N 1
ATOM 720 C CA . GLU A 1 88 ? 8.670 7.589 4.583 1.00 97.81 88 GLU A CA 1
ATOM 721 C C . GLU A 1 88 ? 8.126 8.313 3.337 1.00 97.81 88 GLU A C 1
ATOM 723 O O . GLU A 1 88 ? 7.769 9.491 3.402 1.00 97.81 88 GLU A O 1
ATOM 728 N N . ALA A 1 89 ? 7.984 7.599 2.216 1.00 97.44 89 ALA A N 1
ATOM 729 C CA . ALA A 1 89 ? 7.431 8.153 0.983 1.00 97.44 89 ALA A CA 1
ATOM 730 C C . ALA A 1 89 ? 5.955 8.563 1.133 1.00 97.44 89 ALA A C 1
ATOM 732 O O . ALA A 1 89 ? 5.570 9.645 0.685 1.00 97.44 89 ALA A O 1
ATOM 733 N N . ILE A 1 90 ? 5.130 7.737 1.788 1.00 97.25 90 ILE A N 1
ATOM 734 C CA . ILE A 1 90 ? 3.720 8.062 2.062 1.00 97.25 90 ILE A CA 1
ATOM 735 C C . ILE A 1 90 ? 3.619 9.268 2.999 1.00 97.25 90 ILE A C 1
ATOM 737 O O . ILE A 1 90 ? 2.838 10.179 2.731 1.00 97.25 90 ILE A O 1
ATOM 741 N N . ALA A 1 91 ? 4.428 9.305 4.060 1.00 97.12 91 ALA A N 1
ATOM 742 C CA . ALA A 1 91 ? 4.460 10.415 5.006 1.00 97.12 91 ALA A CA 1
ATOM 743 C C . ALA A 1 91 ? 4.779 11.742 4.303 1.00 97.12 91 ALA A C 1
ATOM 745 O O . ALA A 1 91 ? 4.069 12.731 4.492 1.00 97.12 91 ALA A O 1
ATOM 746 N N . SER A 1 92 ? 5.778 11.733 3.414 1.00 97.12 92 SER A N 1
ATOM 747 C CA . SER A 1 92 ? 6.104 12.884 2.571 1.00 97.12 92 SER A CA 1
ATOM 748 C C . SER A 1 92 ? 4.944 13.272 1.648 1.00 97.12 92 SER A C 1
ATOM 750 O O . SER A 1 92 ? 4.637 14.457 1.539 1.00 97.12 92 SER A O 1
ATOM 752 N N . LEU A 1 93 ? 4.262 12.301 1.029 1.00 97.44 93 LEU A N 1
ATOM 753 C CA . LEU A 1 93 ? 3.141 12.554 0.117 1.00 97.44 93 LEU A CA 1
ATOM 754 C C . LEU A 1 93 ? 1.946 13.228 0.809 1.00 97.44 93 LEU A C 1
ATOM 756 O O . LEU A 1 93 ? 1.286 14.070 0.199 1.00 97.44 93 LEU A O 1
ATOM 760 N N . VAL A 1 94 ? 1.663 12.872 2.065 1.00 96.56 94 VAL A N 1
ATOM 761 C CA . VAL A 1 94 ? 0.544 13.440 2.843 1.00 96.56 94 VAL A C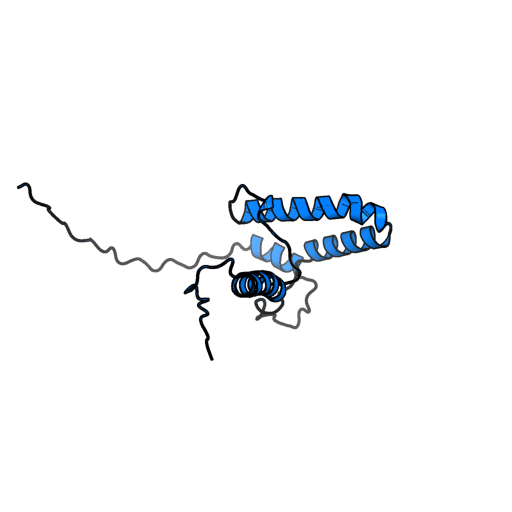A 1
ATOM 762 C C . VAL A 1 94 ? 0.973 14.563 3.794 1.00 96.56 94 VAL A C 1
ATOM 764 O O . VAL A 1 94 ? 0.175 15.002 4.619 1.00 96.56 94 VAL A O 1
ATOM 767 N N . ASN A 1 95 ? 2.207 15.062 3.655 1.00 96.56 95 ASN A N 1
ATOM 768 C CA . ASN A 1 95 ? 2.782 16.163 4.435 1.00 96.56 95 ASN A CA 1
ATOM 769 C C . ASN A 1 95 ? 2.775 15.933 5.958 1.00 96.56 95 ASN A C 1
ATOM 771 O O . ASN A 1 95 ? 2.392 16.815 6.726 1.00 96.56 95 ASN A O 1
ATOM 775 N N . THR A 1 96 ? 3.224 14.761 6.408 1.00 95.00 96 THR A N 1
ATOM 776 C CA . THR A 1 96 ? 3.439 14.471 7.834 1.00 95.00 96 THR A CA 1
ATOM 777 C C . THR A 1 96 ? 4.885 14.069 8.121 1.00 95.00 96 THR A C 1
ATOM 779 O O . THR A 1 96 ? 5.564 13.484 7.280 1.00 95.00 96 THR A O 1
ATOM 782 N N . SER A 1 97 ? 5.356 14.370 9.330 1.00 94.25 97 SER A N 1
ATOM 783 C CA . SER A 1 97 ? 6.692 14.027 9.834 1.00 94.25 97 SER A CA 1
ATOM 784 C C . SER A 1 97 ? 6.743 12.690 10.584 1.00 94.25 97 SER A C 1
ATOM 786 O O . SER A 1 97 ? 7.791 12.338 11.121 1.00 94.25 97 SER A O 1
ATOM 788 N N . HIS A 1 98 ? 5.635 11.940 10.632 1.00 95.19 98 HIS A N 1
ATOM 789 C CA . HIS A 1 98 ? 5.496 10.737 11.461 1.00 95.19 98 HIS A CA 1
ATOM 790 C C . HIS A 1 98 ? 5.300 9.455 10.627 1.00 95.19 98 HIS A C 1
ATOM 792 O O . HIS A 1 98 ? 4.194 8.908 10.576 1.00 95.19 98 HIS A O 1
ATOM 798 N N . PRO A 1 99 ? 6.350 8.943 9.952 1.00 94.44 99 PRO A N 1
ATOM 799 C CA . PRO A 1 99 ? 6.254 7.726 9.144 1.00 94.44 99 PRO A CA 1
ATOM 800 C C . PRO A 1 99 ? 5.919 6.470 9.969 1.00 94.44 99 PRO A C 1
ATOM 802 O O . PRO A 1 99 ? 5.365 5.509 9.437 1.00 94.44 99 PRO A O 1
ATOM 805 N N . ASP A 1 100 ? 6.198 6.470 11.275 1.00 95.38 100 ASP A N 1
ATOM 806 C CA . ASP A 1 100 ? 5.875 5.383 12.208 1.00 95.38 100 ASP A CA 1
ATOM 807 C C . ASP A 1 100 ? 4.365 5.193 12.431 1.00 95.38 100 ASP A C 1
ATOM 809 O O . ASP A 1 100 ? 3.944 4.127 12.877 1.00 95.38 100 ASP A O 1
ATOM 813 N N . LYS A 1 101 ? 3.539 6.189 12.082 1.00 93.31 101 LYS A N 1
ATOM 814 C CA . LYS A 1 101 ? 2.074 6.134 12.223 1.00 93.31 101 LYS A CA 1
ATOM 815 C C . LYS A 1 101 ? 1.364 5.446 11.059 1.00 93.31 101 LYS A C 1
ATOM 817 O O . LYS A 1 101 ? 0.152 5.255 11.121 1.00 93.31 101 LYS A O 1
ATOM 822 N N . PHE A 1 102 ? 2.090 5.048 10.014 1.00 95.62 102 PHE A N 1
ATOM 823 C CA . PHE A 1 102 ? 1.509 4.341 8.875 1.00 95.62 102 PHE A CA 1
ATOM 824 C C . PHE A 1 102 ? 1.596 2.826 9.044 1.00 95.62 102 PHE A C 1
ATOM 826 O O . PHE A 1 102 ? 2.681 2.245 9.100 1.00 95.62 102 PHE A O 1
ATOM 833 N N . ALA A 1 103 ? 0.440 2.168 9.020 1.00 94.94 103 ALA A N 1
ATOM 834 C CA . ALA A 1 103 ? 0.346 0.735 8.783 1.00 94.94 103 ALA A CA 1
ATOM 835 C C . ALA A 1 103 ? 0.146 0.476 7.282 1.00 94.94 103 ALA A C 1
ATOM 837 O O . ALA A 1 103 ? -0.637 1.163 6.629 1.00 94.94 103 ALA A O 1
ATOM 838 N N . LEU A 1 104 ? 0.856 -0.516 6.740 1.00 95.94 104 LEU A N 1
ATOM 839 C CA . LEU A 1 104 ? 0.629 -1.013 5.383 1.00 95.94 104 LEU A CA 1
ATOM 840 C C . LEU A 1 104 ? -0.223 -2.277 5.497 1.00 95.94 104 LEU A C 1
ATOM 842 O O . LEU A 1 104 ? 0.109 -3.160 6.285 1.00 95.94 104 LEU A O 1
ATOM 846 N N . ALA A 1 105 ? -1.313 -2.339 4.741 1.00 96.44 105 ALA A N 1
ATOM 847 C CA . ALA A 1 105 ? -2.236 -3.466 4.713 1.00 96.44 105 ALA A CA 1
ATOM 848 C C . ALA A 1 105 ? -2.519 -3.861 3.263 1.00 96.44 105 ALA A C 1
ATOM 850 O O . ALA A 1 105 ? -2.395 -3.030 2.362 1.00 96.44 105 ALA A O 1
ATOM 851 N N . ASP A 1 106 ? -2.936 -5.108 3.054 1.00 95.06 106 ASP A N 1
ATOM 852 C CA . ASP A 1 106 ? -3.145 -5.667 1.714 1.00 95.06 106 ASP A CA 1
ATOM 853 C C . ASP A 1 106 ? -4.193 -4.899 0.900 1.00 95.06 106 ASP A C 1
ATOM 855 O O . ASP A 1 106 ? -4.080 -4.779 -0.318 1.00 95.06 106 ASP A O 1
ATOM 859 N N . ASN A 1 107 ? -5.235 -4.388 1.565 1.00 95.81 107 ASN A N 1
ATOM 860 C CA . ASN A 1 107 ? -6.277 -3.570 0.954 1.00 95.81 107 ASN A CA 1
ATOM 861 C C . ASN A 1 107 ? -7.078 -2.784 2.011 1.00 95.81 107 ASN A C 1
ATOM 863 O O . ASN A 1 107 ? -6.908 -2.955 3.222 1.00 95.81 107 ASN A O 1
ATOM 867 N N . VAL A 1 108 ? -7.978 -1.921 1.526 1.00 96.06 108 VAL A N 1
ATOM 868 C CA . VAL A 1 108 ? -8.822 -1.045 2.354 1.00 96.06 108 VAL A CA 1
ATOM 869 C C . VAL A 1 108 ? -9.773 -1.842 3.251 1.00 96.06 108 VAL A C 1
ATOM 871 O O . VAL A 1 108 ? -9.932 -1.494 4.419 1.00 96.06 108 VAL A O 1
ATOM 874 N N . THR A 1 109 ? -10.370 -2.924 2.747 1.00 9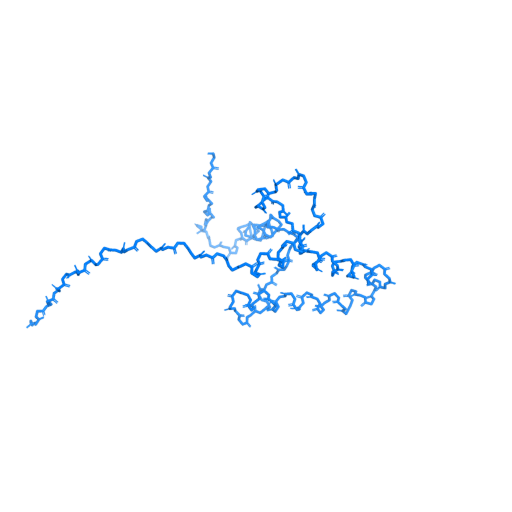6.56 109 THR A N 1
ATOM 875 C CA . THR A 1 109 ? -11.283 -3.774 3.526 1.00 96.56 109 THR A CA 1
ATOM 876 C C . THR A 1 109 ? -10.562 -4.424 4.702 1.00 96.56 109 THR A C 1
ATOM 878 O O . THR A 1 109 ? -11.069 -4.377 5.821 1.00 96.56 109 THR A O 1
ATOM 881 N N . THR A 1 110 ? -9.356 -4.957 4.487 1.00 97.69 110 THR A N 1
ATOM 882 C CA . THR A 1 110 ? -8.518 -5.516 5.557 1.00 97.69 110 THR A CA 1
ATOM 883 C C . THR A 1 110 ? -8.183 -4.454 6.602 1.00 97.69 110 THR A C 1
ATOM 885 O O . THR A 1 110 ? -8.344 -4.701 7.795 1.00 97.69 110 THR A O 1
ATOM 888 N N . ALA A 1 111 ? -7.770 -3.254 6.179 1.00 97.38 111 ALA A N 1
ATOM 889 C CA . ALA A 1 111 ? -7.461 -2.165 7.106 1.00 97.38 111 ALA A CA 1
ATOM 890 C C . ALA A 1 111 ? -8.680 -1.763 7.959 1.00 97.38 111 ALA A C 1
ATOM 892 O O . ALA A 1 111 ? -8.566 -1.629 9.178 1.00 97.38 111 ALA A O 1
ATOM 893 N N . ALA A 1 112 ? -9.856 -1.631 7.337 1.00 96.38 112 ALA A N 1
ATOM 894 C CA . ALA A 1 112 ? -11.099 -1.326 8.039 1.00 96.38 112 ALA A CA 1
ATOM 895 C C . ALA A 1 112 ? -11.478 -2.436 9.031 1.00 96.38 112 ALA A C 1
ATOM 897 O O . ALA A 1 112 ? -11.818 -2.145 10.177 1.00 96.38 112 ALA A O 1
ATOM 898 N N . ALA A 1 113 ? -11.364 -3.702 8.623 1.00 96.94 113 ALA A N 1
ATOM 899 C CA . ALA A 1 113 ? -11.652 -4.844 9.483 1.00 96.94 113 ALA A CA 1
ATOM 900 C C . ALA A 1 113 ? -10.738 -4.878 10.717 1.00 96.94 113 ALA A C 1
ATOM 902 O O . ALA A 1 113 ? -11.232 -5.074 11.823 1.00 96.94 113 ALA A O 1
ATOM 903 N N . VAL A 1 114 ? -9.432 -4.625 10.562 1.00 97.19 114 VAL A N 1
ATOM 904 C CA . VAL A 1 114 ? -8.482 -4.564 11.690 1.00 97.19 114 VAL A CA 1
ATOM 905 C C . VAL A 1 114 ? -8.923 -3.530 12.732 1.00 97.19 114 VAL A C 1
ATOM 907 O O . VAL A 1 114 ? -8.972 -3.838 13.924 1.00 97.19 114 VAL A O 1
ATOM 910 N N . VAL A 1 115 ? -9.298 -2.326 12.291 1.00 96.31 115 VAL A N 1
ATOM 911 C CA . VAL A 1 115 ? -9.765 -1.257 13.188 1.00 96.31 115 VAL A CA 1
ATOM 912 C C . VAL A 1 115 ? -11.100 -1.624 13.842 1.00 96.31 115 VAL A C 1
ATOM 914 O O . VAL A 1 115 ? -11.244 -1.493 15.056 1.00 96.31 115 VAL A O 1
ATOM 917 N N . LEU A 1 116 ? -12.066 -2.129 13.073 1.00 94.81 116 LEU A N 1
ATOM 918 C CA . LEU A 1 116 ? -13.388 -2.489 13.593 1.00 94.81 116 LEU A CA 1
ATOM 919 C C . LEU A 1 116 ? -13.335 -3.664 14.573 1.00 94.81 116 LEU A C 1
ATOM 921 O O . LEU A 1 116 ? -14.039 -3.637 15.579 1.00 94.81 116 LEU A O 1
ATOM 925 N N . HIS A 1 117 ? -12.478 -4.660 14.340 1.00 95.94 117 HIS A N 1
ATOM 926 C CA . HIS A 1 117 ? -12.264 -5.752 15.289 1.00 95.94 117 HIS A CA 1
ATOM 927 C C . HIS A 1 117 ? -11.678 -5.252 16.610 1.00 95.94 117 HIS A C 1
ATOM 929 O O . HIS A 1 117 ? -12.111 -5.699 17.674 1.00 95.94 117 HIS A O 1
ATOM 935 N N . HIS A 1 118 ? -10.732 -4.311 16.557 1.00 94.81 118 HIS A N 1
ATOM 936 C CA . HIS A 1 118 ? -10.205 -3.676 17.761 1.00 94.81 118 HIS A CA 1
AT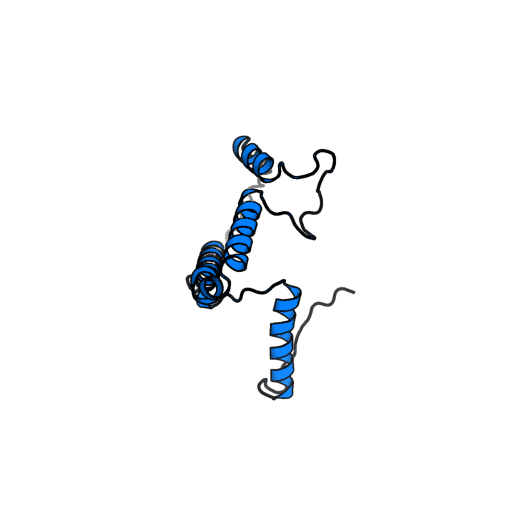OM 937 C C . HIS A 1 118 ? -11.304 -2.917 18.518 1.00 94.81 118 HIS A C 1
ATOM 939 O O . HIS A 1 118 ? -11.494 -3.154 19.708 1.00 94.81 118 HIS A O 1
ATOM 945 N N . ILE A 1 119 ? -12.090 -2.090 17.820 1.00 94.56 119 ILE A N 1
ATOM 946 C CA . ILE A 1 119 ? -13.203 -1.331 18.410 1.00 94.56 119 ILE A CA 1
ATOM 947 C C . ILE A 1 119 ? -14.244 -2.268 19.039 1.00 94.56 119 ILE A C 1
ATOM 949 O O . ILE A 1 119 ? -14.639 -2.069 20.186 1.00 94.56 119 ILE A O 1
ATOM 953 N N . ALA A 1 120 ? -14.668 -3.313 18.323 1.00 93.25 120 ALA A N 1
ATOM 954 C CA . ALA A 1 120 ? -15.641 -4.284 18.819 1.00 93.25 120 ALA A CA 1
ATOM 955 C C . ALA A 1 120 ? -15.154 -4.973 20.101 1.00 93.25 120 ALA A C 1
ATOM 957 O O . ALA A 1 120 ? -15.912 -5.121 21.063 1.00 93.25 120 ALA A O 1
ATOM 958 N N . ARG A 1 121 ? -13.868 -5.342 20.145 1.00 94.94 121 ARG A N 1
ATOM 959 C CA . ARG A 1 121 ? -13.250 -5.907 21.344 1.00 94.94 121 ARG A CA 1
ATOM 960 C C . ARG A 1 121 ? -13.219 -4.906 22.496 1.00 94.94 121 ARG A C 1
ATOM 962 O O . ARG A 1 121 ? -13.577 -5.269 23.606 1.00 94.94 121 ARG A O 1
ATOM 969 N N . SER A 1 122 ? -12.878 -3.650 22.236 1.00 94.75 122 SER A N 1
ATOM 970 C CA . SER A 1 122 ? -12.886 -2.584 23.241 1.00 94.75 122 SER A CA 1
ATOM 971 C C . SER A 1 122 ? -14.267 -2.333 23.864 1.00 94.75 122 SER A C 1
ATOM 973 O O . SER A 1 122 ? -14.362 -2.049 25.059 1.00 94.75 122 SER A O 1
ATOM 975 N N . PHE A 1 123 ? -15.352 -2.503 23.103 1.00 94.06 123 PHE A N 1
ATOM 976 C CA . PHE A 1 123 ? -16.708 -2.511 23.666 1.00 94.06 123 PHE A CA 1
ATOM 977 C C . PHE A 1 123 ? -16.968 -3.741 24.544 1.00 94.06 123 PHE A C 1
ATOM 979 O O . PHE A 1 123 ? -17.498 -3.605 25.647 1.00 94.06 123 PHE A O 1
ATOM 986 N N . SER A 1 124 ? -16.574 -4.931 24.079 1.00 92.88 124 SER A N 1
ATOM 987 C CA . SER A 1 124 ? -16.727 -6.186 24.831 1.00 92.88 124 SER A CA 1
ATOM 988 C C . SER A 1 124 ? -15.962 -6.161 26.158 1.00 92.88 124 SER A C 1
ATOM 990 O O . SER A 1 124 ? -16.504 -6.524 27.202 1.00 92.88 124 SER A O 1
ATOM 992 N N . ASP A 1 125 ? -14.727 -5.666 26.129 1.00 95.19 125 ASP A N 1
ATOM 993 C CA . ASP A 1 125 ? -13.821 -5.594 27.277 1.00 95.19 125 ASP A CA 1
ATOM 994 C C . ASP A 1 125 ? -14.125 -4.379 28.181 1.00 95.19 125 ASP A C 1
ATOM 996 O O . ASP A 1 125 ? -13.464 -4.179 29.198 1.00 95.19 125 ASP A O 1
ATOM 1000 N N . ARG A 1 126 ? -15.146 -3.573 27.839 1.00 90.69 126 ARG A N 1
ATOM 1001 C CA . ARG A 1 126 ? -15.557 -2.345 28.547 1.00 90.69 126 ARG A CA 1
ATOM 1002 C C . ARG A 1 126 ? -14.438 -1.311 28.697 1.00 90.69 126 ARG A C 1
ATOM 1004 O O . ARG A 1 126 ? -14.425 -0.546 29.661 1.00 90.69 126 ARG A O 1
ATOM 1011 N N . THR A 1 127 ? -13.507 -1.264 27.745 1.00 94.38 127 THR A N 1
ATOM 1012 C CA . THR A 1 127 ? -12.505 -0.190 27.699 1.00 94.38 127 THR A CA 1
ATOM 1013 C C . THR A 1 127 ? -13.125 1.123 27.230 1.00 94.38 127 THR A C 1
ATOM 1015 O O . THR A 1 127 ? -12.641 2.187 27.603 1.00 94.38 127 THR A O 1
ATOM 1018 N N . PHE A 1 128 ? -14.195 1.060 26.429 1.00 93.56 128 PHE A N 1
ATOM 1019 C CA . PHE A 1 128 ? -15.018 2.227 26.117 1.00 93.56 128 PHE A CA 1
ATOM 1020 C C . PHE A 1 128 ? -16.082 2.465 27.200 1.00 93.56 128 PHE A C 1
ATOM 1022 O O . PHE A 1 128 ? -16.715 1.502 27.653 1.00 93.56 128 PHE A O 1
ATOM 1029 N N . PRO A 1 129 ? -16.302 3.726 27.621 1.00 90.56 129 PRO A N 1
ATOM 1030 C CA . PRO A 1 129 ? -17.376 4.084 28.534 1.00 90.56 129 PRO A CA 1
ATOM 1031 C C . PRO A 1 129 ? -18.752 3.610 28.063 1.00 90.56 129 PRO A C 1
ATOM 1033 O O . PRO A 1 129 ? -19.078 3.571 26.876 1.00 90.56 129 PRO A O 1
ATOM 1036 N N . LYS A 1 130 ? -19.614 3.290 29.031 1.00 88.94 130 LYS A N 1
ATOM 1037 C CA . LYS A 1 130 ? -21.013 2.971 28.746 1.00 88.94 130 LYS A CA 1
ATOM 1038 C C . LYS A 1 130 ? -21.689 4.185 28.100 1.00 88.94 130 LYS A C 1
ATOM 1040 O O . LYS A 1 130 ? -21.726 5.252 28.702 1.00 88.94 130 LYS A O 1
ATOM 1045 N N . GLY A 1 131 ? -22.283 3.980 26.927 1.00 90.00 131 GLY A N 1
ATOM 1046 C CA . GLY A 1 131 ? -22.942 5.031 26.145 1.00 90.00 131 GLY A CA 1
ATOM 1047 C C . GLY A 1 131 ? -22.199 5.389 24.858 1.00 90.00 131 GLY A C 1
ATOM 1048 O O . GLY A 1 131 ? -22.816 5.961 23.960 1.00 90.00 131 GLY A O 1
ATOM 1049 N N . ASP A 1 132 ? -20.932 4.988 24.721 1.00 93.88 132 ASP A N 1
ATOM 1050 C CA . ASP A 1 132 ? -20.206 5.118 23.459 1.00 93.88 132 ASP A CA 1
ATOM 1051 C C . ASP A 1 132 ? -20.912 4.339 22.343 1.00 93.88 132 ASP A C 1
ATOM 1053 O O . ASP A 1 132 ? -21.494 3.273 22.559 1.00 93.88 132 ASP A O 1
ATOM 1057 N N . SER A 1 133 ? -20.887 4.899 21.135 1.00 92.50 133 SER A N 1
ATOM 1058 C CA . SER A 1 133 ? -21.599 4.371 19.972 1.00 92.50 133 SER A CA 1
ATOM 1059 C C . SER A 1 133 ? -20.757 4.527 18.710 1.00 92.50 133 SER A C 1
ATOM 1061 O O . SER A 1 133 ? -20.025 5.504 18.557 1.00 92.50 133 SER A O 1
ATOM 1063 N N . VAL A 1 134 ? -20.888 3.580 17.780 1.00 91.00 134 VAL A N 1
ATOM 1064 C CA . VAL A 1 134 ? -20.301 3.680 16.437 1.00 91.00 134 VAL A CA 1
ATOM 1065 C C . VAL A 1 134 ? -21.362 4.213 15.484 1.00 91.00 134 VAL A C 1
ATOM 1067 O O . VAL A 1 134 ? -22.442 3.638 15.373 1.00 91.00 134 VAL A O 1
ATOM 1070 N N . ILE A 1 135 ? -21.049 5.299 14.780 1.00 92.19 135 ILE A N 1
ATOM 1071 C CA . ILE A 1 135 ? -21.927 5.884 13.765 1.00 92.19 135 ILE A CA 1
ATOM 1072 C C . ILE A 1 135 ? -21.383 5.498 12.392 1.00 92.19 135 ILE A C 1
ATOM 1074 O O . ILE A 1 135 ? -20.247 5.829 12.055 1.00 92.19 135 ILE A O 1
ATOM 1078 N N . LEU A 1 136 ? -22.201 4.813 11.597 1.00 89.94 136 LEU A N 1
ATOM 1079 C CA . LEU A 1 136 ? -21.890 4.465 10.216 1.00 89.94 136 LEU A CA 1
ATOM 1080 C C . LEU A 1 136 ? -22.964 5.053 9.306 1.00 89.94 136 LEU A C 1
ATOM 1082 O O . LEU A 1 136 ? -24.155 4.835 9.523 1.00 89.94 136 LEU A O 1
ATOM 1086 N N . LEU A 1 137 ? -22.544 5.772 8.266 1.00 91.06 137 LEU A N 1
ATOM 1087 C CA . LEU A 1 137 ? -23.463 6.161 7.207 1.00 91.06 137 LEU A CA 1
ATOM 1088 C C . LEU A 1 137 ? -23.782 4.919 6.373 1.00 91.06 137 LEU A C 1
ATOM 1090 O O . LEU A 1 137 ? -22.932 4.425 5.635 1.00 91.06 137 LEU A O 1
ATOM 1094 N N . HIS A 1 138 ? -25.006 4.420 6.503 1.00 85.25 138 HIS A N 1
ATOM 1095 C CA . HIS A 1 138 ? -25.503 3.319 5.694 1.00 85.25 138 HIS A CA 1
ATOM 1096 C C . HIS A 1 138 ? -26.297 3.882 4.513 1.00 85.25 138 HIS A C 1
ATOM 1098 O O . HIS A 1 138 ? -27.373 4.447 4.700 1.00 85.25 138 HIS A O 1
ATOM 1104 N N . TYR A 1 139 ? -25.771 3.729 3.299 1.00 67.75 139 TYR A N 1
ATOM 1105 C CA . TYR A 1 139 ? -26.523 3.971 2.069 1.00 67.75 139 TYR A CA 1
ATOM 1106 C C . TYR A 1 139 ? -27.012 2.609 1.563 1.00 67.75 139 TYR A C 1
ATOM 1108 O O . TYR A 1 139 ? -26.191 1.790 1.151 1.00 67.75 139 TYR A O 1
ATOM 1116 N N . ALA A 1 140 ? -28.313 2.343 1.726 1.00 52.00 140 ALA A N 1
ATOM 1117 C CA . ALA A 1 140 ? -28.989 1.141 1.228 1.00 52.00 140 ALA A CA 1
ATOM 1118 C C . ALA A 1 140 ? -29.507 1.376 -0.194 1.00 52.00 140 ALA A C 1
ATOM 1120 O O . ALA A 1 140 ? -30.021 2.493 -0.433 1.00 52.00 140 ALA A O 1
#

pLDDT: mean 86.18, std 18.53, range [34.56, 98.31]

InterPro domains:
  IPR015424 Pyridoxal phosphate-dependent transferase [SSF53383] (28-137)

Organism: NCBI:txid210225

Sequence (140 aa):
MEELVHENGSGNHGVPRKKPKLSKKKNKIVRQEFAHHDPNFTRLNNSSFGCCPATVLADLRLWHYQFLSQPNRFYHGPFQDGIRRSREAIASLVNTSHPDKFALADNVTTAAAVVLHHIARSFSDRTFPKGDSVILLHYA

Secondary structure (DSSP, 8-state):
------PPP--------PPPPPPHHHHHHHHHHTTTS-TT-----TTTS----HHHHHHHHHHHHHHHHSHHHHHHTHHHHHHHHHHHHHHHHTT-S-GGGPPP-SSHHHHHHHHHHHHHHHHHTT-SPTT---------

Foldseek 3Di:
DDDDDDDDDPDPPDDPPPDDDPDPVVVVQQCQQPVPDDPVDDDPCCVPPHDGGNVVVVVVVVLVVVCVVPVVVCVVPVVVVVLQVVLVVVCVVVVHPCSVPDDDDPDPVRVVCVVVVVVVVCVVVVVDPPPDDDDDDDDD